Protein AF-A0A3D0WU47-F1 (afdb_monomer_lite)

pLDDT: mean 79.43, std 18.91, range [30.55, 98.56]

Radius of gyration: 17.21 Å; chains: 1; bounding box: 39×37×49 Å

Foldseek 3Di:
DDQEAEDEPVPPPDPDDPHLDPVGEYEYEDEQFPDLADDPPDDPVRGDDLLVLLLVLLVQQLSRYHYHYHFHADPVRHTDPSVVVSVVSNVVVCVPCVVQRPPWHHDDDPQDDPDSQWGWTDDDPDIDTHGSDDDPDDDDGPDDPDDDD

Structure (mmCIF, N/CA/C/O backbone):
data_AF-A0A3D0WU47-F1
#
_entry.id   AF-A0A3D0WU47-F1
#
loop_
_atom_site.group_PDB
_atom_site.id
_atom_site.type_symbol
_atom_site.label_atom_id
_atom_site.label_alt_id
_atom_site.label_comp_id
_atom_site.label_asym_id
_atom_site.label_entity_id
_atom_site.label_seq_id
_atom_site.pdbx_PDB_ins_code
_atom_site.Cartn_x
_atom_site.Cartn_y
_atom_site.Cartn_z
_atom_site.occupancy
_atom_site.B_iso_or_equiv
_atom_site.auth_seq_id
_atom_site.auth_comp_id
_atom_site.auth_asym_id
_atom_site.auth_atom_id
_atom_site.pdbx_PDB_model_num
ATOM 1 N N . HIS A 1 1 ? -20.116 16.134 -15.506 1.00 36.88 1 HIS A N 1
ATOM 2 C CA . HIS A 1 1 ? -19.238 15.157 -16.181 1.00 36.88 1 HIS A CA 1
ATOM 3 C C . HIS A 1 1 ? -17.800 15.443 -15.769 1.00 36.88 1 HIS A C 1
ATOM 5 O O . HIS A 1 1 ? -17.364 16.568 -15.958 1.00 36.88 1 HIS A O 1
ATOM 11 N N . GLY A 1 2 ? -17.135 14.468 -15.136 1.00 44.38 2 GLY A N 1
ATOM 12 C CA . GLY A 1 2 ? -15.826 14.592 -14.472 1.00 44.38 2 GLY A CA 1
ATOM 13 C C . GLY A 1 2 ? -15.905 13.973 -13.072 1.00 44.38 2 GLY A C 1
ATOM 14 O O . GLY A 1 2 ? -16.300 14.657 -12.139 1.00 44.38 2 GLY A O 1
ATOM 15 N N . GLY A 1 3 ? -15.698 12.654 -12.964 1.00 46.25 3 GLY A N 1
ATOM 16 C CA . GLY A 1 3 ? -16.117 11.844 -11.804 1.00 46.25 3 GLY A CA 1
ATOM 17 C C . GLY A 1 3 ? -15.020 11.423 -10.822 1.00 46.25 3 GLY A C 1
ATOM 18 O O . GLY A 1 3 ? -15.343 10.739 -9.857 1.00 46.25 3 GLY A O 1
ATOM 19 N N . TYR A 1 4 ? -13.762 11.804 -11.056 1.00 46.16 4 TYR A N 1
ATOM 20 C CA . TYR A 1 4 ? -12.628 11.425 -10.211 1.00 46.16 4 TYR A CA 1
ATOM 21 C C . TYR A 1 4 ? -11.625 12.576 -10.139 1.00 46.16 4 TYR A C 1
ATOM 23 O O . TYR A 1 4 ? -11.204 13.092 -11.175 1.00 46.16 4 TYR A O 1
ATOM 31 N N . TYR A 1 5 ? -11.254 12.981 -8.925 1.00 49.59 5 TYR A N 1
ATOM 32 C CA . TYR A 1 5 ? -10.101 13.854 -8.718 1.00 49.59 5 TYR A CA 1
ATOM 33 C C . TYR A 1 5 ? -8.838 12.994 -8.727 1.00 49.59 5 TYR A C 1
ATOM 35 O O . TYR A 1 5 ? -8.703 12.101 -7.891 1.00 49.59 5 TYR A O 1
ATOM 43 N N . THR A 1 6 ? -7.937 13.259 -9.672 1.00 44.03 6 THR A N 1
ATOM 44 C CA . THR A 1 6 ? -6.603 12.655 -9.709 1.00 44.03 6 THR A CA 1
ATOM 45 C C . THR A 1 6 ? -5.632 13.582 -8.989 1.00 44.03 6 THR A C 1
ATOM 47 O O . THR A 1 6 ? -5.461 14.727 -9.408 1.00 44.03 6 THR A O 1
ATOM 50 N N . THR A 1 7 ? -5.000 13.115 -7.914 1.00 50.22 7 THR A N 1
ATOM 51 C CA . THR A 1 7 ? -3.856 13.814 -7.313 1.00 50.22 7 THR A CA 1
ATOM 52 C C . THR A 1 7 ? -2.563 13.259 -7.910 1.00 50.22 7 THR A C 1
ATOM 54 O O . THR A 1 7 ? -2.352 12.047 -7.956 1.00 50.22 7 THR A O 1
ATOM 57 N N . GLU A 1 8 ? -1.700 14.150 -8.395 1.00 46.94 8 GLU A N 1
ATOM 58 C CA . GLU A 1 8 ? -0.338 13.839 -8.833 1.00 46.94 8 GLU A CA 1
ATOM 59 C C . GLU A 1 8 ? 0.639 14.302 -7.735 1.00 46.94 8 GLU A C 1
ATOM 61 O O . GLU A 1 8 ? 0.616 15.463 -7.323 1.00 46.94 8 GLU A O 1
ATOM 66 N N . TYR A 1 9 ? 1.481 13.389 -7.236 1.00 43.12 9 TYR A N 1
ATOM 67 C CA . TYR A 1 9 ? 2.568 13.670 -6.277 1.00 43.12 9 TYR A CA 1
ATOM 68 C C . TYR A 1 9 ? 2.190 14.415 -4.980 1.00 43.12 9 TYR A C 1
ATOM 70 O O . TYR A 1 9 ? 3.026 15.135 -4.438 1.00 43.12 9 TYR A O 1
ATOM 78 N N . ASP A 1 10 ? 0.960 14.284 -4.470 1.00 50.50 10 ASP A N 1
ATOM 79 C CA . ASP A 1 10 ? 0.485 15.080 -3.320 1.00 50.50 10 ASP A CA 1
ATOM 80 C C . ASP A 1 10 ? 0.697 16.609 -3.502 1.00 50.50 10 ASP A C 1
ATOM 82 O O . ASP A 1 10 ? 0.675 17.369 -2.532 1.00 50.50 10 ASP A O 1
ATOM 86 N N . LEU A 1 11 ? 0.867 17.105 -4.740 1.00 38.81 11 LEU A N 1
ATOM 87 C CA . LEU A 1 11 ? 1.036 18.532 -5.045 1.00 38.81 11 LEU A CA 1
ATOM 88 C C . LEU A 1 11 ? -0.318 19.251 -5.040 1.00 38.81 11 LEU A C 1
ATOM 90 O O . LEU A 1 11 ? -0.726 19.900 -5.999 1.00 38.81 11 LEU A O 1
ATOM 94 N N . VAL A 1 12 ? -1.012 19.168 -3.910 1.00 39.22 12 VAL A N 1
ATOM 95 C CA . VAL A 1 12 ? -1.979 20.179 -3.503 1.00 39.22 12 VAL A CA 1
ATOM 96 C C . VAL A 1 12 ? -1.230 21.087 -2.536 1.00 39.22 12 VAL A C 1
ATOM 98 O O . VAL A 1 12 ? -0.915 20.702 -1.413 1.00 39.22 12 VAL A O 1
ATOM 101 N N . HIS A 1 13 ? -0.890 22.295 -2.990 1.00 32.56 13 HIS A N 1
ATOM 102 C CA . HIS A 1 13 ? -0.331 23.376 -2.173 1.00 32.56 13 HIS A CA 1
ATOM 103 C C . HIS A 1 13 ? -1.332 23.874 -1.116 1.00 32.56 13 HIS A C 1
ATOM 105 O O . HIS A 1 13 ? -1.823 24.997 -1.157 1.00 32.56 13 HIS A O 1
ATOM 111 N N . SER A 1 14 ? -1.608 23.028 -0.135 1.00 30.55 14 SER A N 1
ATOM 112 C CA . SER A 1 14 ? -2.148 23.353 1.177 1.00 30.55 14 SER A CA 1
ATOM 113 C C . SER A 1 14 ? -1.996 22.091 2.012 1.00 30.55 14 SER A C 1
ATOM 115 O O . SER A 1 14 ? -2.309 21.013 1.523 1.00 30.55 14 SER A O 1
ATOM 117 N N . GLN A 1 15 ? -1.516 22.200 3.246 1.00 34.34 15 GLN A N 1
ATOM 118 C CA . GLN A 1 15 ? -1.278 21.096 4.185 1.00 34.34 15 GLN A CA 1
ATOM 119 C C . GLN A 1 15 ? -2.562 20.369 4.653 1.00 34.34 15 GLN A C 1
ATOM 121 O O . GLN A 1 15 ? -2.800 20.199 5.846 1.00 34.34 15 GLN A O 1
ATOM 126 N N . GLN A 1 16 ? -3.396 19.934 3.718 1.00 36.62 16 GLN A N 1
ATOM 127 C CA . GLN A 1 16 ? -4.550 19.073 3.887 1.00 36.62 16 GLN A CA 1
ATOM 128 C C . GLN A 1 16 ? -4.613 18.208 2.628 1.00 36.62 16 GLN A C 1
ATOM 130 O O . GLN A 1 16 ? -5.158 18.620 1.607 1.00 36.62 16 GLN A O 1
ATOM 135 N N . GLY A 1 17 ? -4.071 16.987 2.707 1.00 43.38 17 GLY A N 1
ATOM 136 C CA . GLY A 1 17 ? -4.604 15.911 1.873 1.00 43.38 17 GLY A CA 1
ATOM 137 C C . GLY A 1 17 ? -6.121 15.875 2.059 1.00 43.38 17 GLY A C 1
ATOM 138 O O . GLY A 1 17 ? -6.605 16.308 3.111 1.00 43.38 17 GLY A O 1
ATOM 139 N N . ILE A 1 18 ? -6.866 15.431 1.042 1.00 47.00 18 ILE A N 1
ATOM 140 C CA . ILE A 1 18 ? -8.328 15.308 1.116 1.00 47.00 18 ILE A CA 1
ATOM 141 C C . ILE A 1 18 ? -8.631 14.577 2.428 1.00 47.00 18 ILE A C 1
ATOM 143 O O . ILE A 1 18 ? -8.266 13.415 2.577 1.00 47.00 18 ILE A O 1
ATOM 147 N N . GLY A 1 19 ? -9.125 15.316 3.428 1.00 48.53 19 GLY A N 1
ATOM 148 C CA . GLY A 1 19 ? -9.150 14.853 4.813 1.00 48.53 19 GLY A CA 1
ATOM 149 C C . GLY A 1 19 ? -10.093 13.666 4.993 1.00 48.53 19 GLY A C 1
ATOM 150 O O . GLY A 1 19 ? -10.566 13.070 4.030 1.00 48.53 19 GLY A O 1
ATOM 151 N N . ASP A 1 20 ? -10.483 13.377 6.234 1.00 48.59 20 ASP A N 1
ATOM 152 C CA . ASP A 1 20 ? -11.438 12.305 6.582 1.00 48.59 20 ASP A CA 1
ATOM 153 C C . ASP A 1 20 ? -12.817 12.379 5.852 1.00 48.59 20 ASP A C 1
ATOM 155 O O . ASP A 1 20 ? -13.685 11.524 6.059 1.00 48.59 20 ASP A O 1
ATOM 159 N N . AS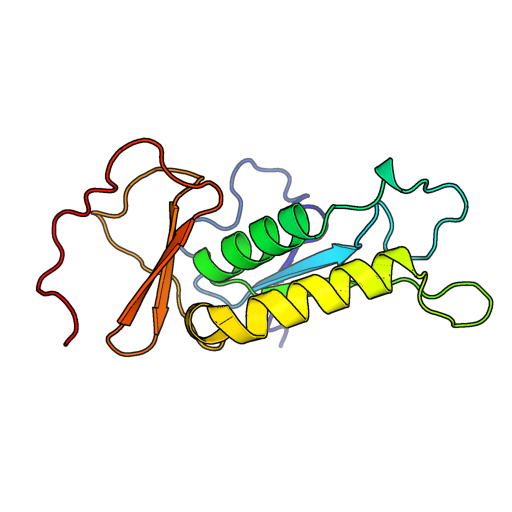N A 1 21 ? -13.036 13.368 4.974 1.00 48.03 21 ASN A N 1
ATOM 160 C CA . ASN A 1 21 ? -14.231 13.605 4.168 1.00 48.03 21 ASN A CA 1
ATOM 161 C C . ASN A 1 21 ? -13.920 13.834 2.678 1.00 48.03 21 ASN A C 1
ATOM 163 O O . ASN A 1 21 ? -14.218 14.890 2.126 1.00 48.03 21 ASN A O 1
ATOM 167 N N . ALA A 1 22 ? -13.382 12.826 1.991 1.00 52.22 22 ALA A N 1
ATOM 168 C CA . ALA A 1 22 ? -13.630 12.724 0.558 1.00 52.22 22 ALA A CA 1
ATOM 169 C C . ALA A 1 22 ? -15.099 12.305 0.352 1.00 52.22 22 ALA A C 1
ATOM 171 O O . ALA A 1 22 ? -15.421 11.119 0.357 1.00 52.22 22 ALA A O 1
ATOM 172 N N . ASP A 1 23 ? -16.012 13.272 0.229 1.00 56.78 23 ASP A N 1
ATOM 173 C CA . ASP A 1 23 ? -17.416 13.004 -0.143 1.00 56.78 23 ASP A CA 1
ATOM 174 C C . ASP A 1 23 ? -17.554 12.590 -1.624 1.00 56.78 23 ASP A C 1
ATOM 176 O O . ASP A 1 23 ? -18.627 12.195 -2.081 1.00 56.78 23 ASP A O 1
ATOM 180 N N . HIS A 1 24 ? -16.441 12.621 -2.365 1.00 65.31 24 HIS A N 1
ATOM 181 C CA . HIS A 1 24 ? -16.336 12.242 -3.766 1.00 65.31 24 HIS A CA 1
ATOM 182 C C . HIS A 1 24 ? -15.224 11.207 -3.992 1.00 65.31 24 HIS A C 1
ATOM 184 O O . HIS A 1 24 ? -14.179 11.288 -3.340 1.00 65.31 24 HIS A O 1
ATOM 190 N N . PRO A 1 25 ? -15.408 10.263 -4.938 1.00 75.75 25 PRO A N 1
ATOM 191 C CA . PRO A 1 25 ? -14.348 9.350 -5.352 1.00 75.75 25 PRO A CA 1
ATOM 192 C C . PRO A 1 25 ? -13.097 10.097 -5.832 1.00 75.75 25 PRO A C 1
ATOM 194 O O . PRO A 1 25 ? -13.185 11.062 -6.597 1.00 75.75 25 PRO A O 1
ATOM 197 N N . TRP A 1 26 ? -11.928 9.623 -5.411 1.00 82.31 26 TRP A N 1
ATOM 198 C CA . TRP A 1 26 ? -10.634 10.182 -5.795 1.00 82.31 26 TRP A CA 1
ATOM 199 C C . TRP A 1 26 ? -9.611 9.071 -6.027 1.00 82.31 26 TRP A C 1
ATOM 201 O O . TRP A 1 26 ? -9.787 7.934 -5.582 1.00 82.31 26 TRP A O 1
ATOM 211 N N . GLU A 1 27 ? -8.554 9.397 -6.755 1.00 82.50 27 GLU A N 1
ATOM 212 C CA . GLU A 1 27 ? -7.497 8.463 -7.114 1.00 82.50 27 GLU A CA 1
ATOM 213 C C . GLU A 1 27 ? -6.141 9.150 -7.016 1.00 82.50 27 GLU A C 1
ATOM 215 O O . GLU A 1 27 ? -5.956 10.263 -7.508 1.00 82.50 27 GLU A O 1
ATOM 220 N N . GLU A 1 28 ? -5.180 8.474 -6.398 1.00 82.19 28 GLU A N 1
ATOM 221 C CA . GLU A 1 28 ? -3.788 8.884 -6.481 1.00 82.19 28 GLU A CA 1
ATOM 222 C C . GLU A 1 28 ? -3.101 8.162 -7.624 1.00 82.19 28 GLU A C 1
ATOM 224 O O . GLU A 1 28 ? -3.043 6.929 -7.640 1.00 82.19 28 GLU A O 1
ATOM 229 N N . SER A 1 29 ? -2.533 8.942 -8.539 1.00 83.31 29 SER A N 1
ATOM 230 C CA . SER A 1 29 ? -1.724 8.437 -9.639 1.00 83.31 29 SER A CA 1
ATOM 231 C C . SER A 1 29 ? -0.253 8.721 -9.380 1.00 83.31 29 SER A C 1
ATOM 233 O O . SER A 1 29 ? 0.116 9.839 -9.011 1.00 83.31 29 SER A O 1
ATOM 235 N N . ARG A 1 30 ? 0.603 7.708 -9.563 1.00 82.12 30 ARG A N 1
ATOM 236 C CA . ARG A 1 30 ? 2.064 7.870 -9.480 1.00 82.12 30 ARG A CA 1
ATOM 237 C C . ARG A 1 30 ? 2.838 6.721 -10.109 1.00 82.12 30 ARG A C 1
ATOM 239 O O . ARG A 1 30 ? 2.355 5.593 -10.186 1.00 82.12 30 ARG A O 1
ATOM 246 N N . GLY A 1 31 ? 4.072 7.008 -10.519 1.00 77.88 31 GLY A N 1
ATOM 247 C CA . GLY A 1 31 ? 5.039 6.003 -10.959 1.00 77.88 31 GLY A CA 1
ATOM 248 C C . GLY A 1 31 ? 5.644 5.185 -9.810 1.00 77.88 31 GLY A C 1
ATOM 249 O O . GLY A 1 31 ? 5.557 5.547 -8.634 1.00 77.88 31 GLY A O 1
ATOM 250 N N . ILE A 1 32 ? 6.289 4.069 -10.167 1.00 78.75 32 ILE A N 1
ATOM 251 C CA . ILE A 1 32 ? 7.106 3.268 -9.235 1.00 78.75 32 ILE A CA 1
ATOM 252 C C . ILE A 1 32 ? 8.412 4.009 -8.881 1.00 78.75 32 ILE A C 1
ATOM 254 O O . ILE A 1 32 ? 8.878 3.911 -7.744 1.00 78.75 32 ILE A O 1
ATOM 258 N N . GLY A 1 33 ? 8.982 4.732 -9.851 1.00 70.62 33 GLY A N 1
ATOM 259 C CA . GLY A 1 33 ? 10.155 5.597 -9.700 1.00 70.62 33 GLY A CA 1
ATOM 260 C C . GLY A 1 33 ? 9.789 7.061 -9.425 1.00 70.62 33 GLY A C 1
ATOM 261 O O . GLY A 1 33 ? 8.700 7.367 -8.938 1.00 70.62 33 GLY A O 1
ATOM 262 N N . THR A 1 34 ? 10.690 7.977 -9.776 1.00 66.88 34 THR A N 1
ATOM 263 C CA . THR A 1 34 ? 10.484 9.438 -9.705 1.00 66.88 34 THR A CA 1
ATOM 264 C C . THR A 1 34 ? 9.821 10.009 -10.963 1.00 66.88 34 THR A C 1
ATOM 266 O O . THR A 1 34 ? 9.472 11.186 -11.008 1.00 66.88 34 THR A O 1
ATOM 269 N N . SER A 1 35 ? 9.644 9.174 -11.988 1.00 58.84 35 SER A N 1
ATOM 270 C CA . SER A 1 35 ? 9.046 9.513 -13.276 1.00 58.84 35 SER A CA 1
ATOM 271 C C . SER A 1 35 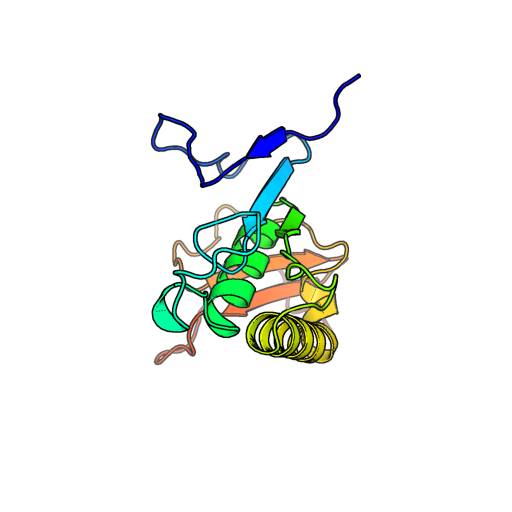? 7.847 8.613 -13.609 1.00 58.84 35 SER A C 1
ATOM 273 O O . SER A 1 35 ? 7.752 7.468 -13.161 1.00 58.84 35 SER A O 1
ATOM 275 N N . TYR A 1 36 ? 6.940 9.125 -14.449 1.00 56.31 36 TYR A N 1
ATOM 276 C CA . TYR A 1 36 ? 5.889 8.326 -15.090 1.00 56.31 36 TYR A CA 1
ATOM 277 C C . TYR A 1 36 ? 6.440 7.475 -16.249 1.00 56.31 36 TYR A C 1
ATOM 279 O O . TYR A 1 36 ? 6.054 6.323 -16.421 1.00 56.31 36 TYR A O 1
ATOM 287 N N . GLY A 1 37 ? 7.361 8.012 -17.051 1.00 44.94 37 GLY A N 1
ATOM 288 C CA . GLY A 1 37 ? 8.019 7.271 -18.133 1.00 44.94 37 GLY A CA 1
ATOM 289 C C . GLY A 1 37 ? 9.309 6.590 -17.676 1.00 44.94 37 GLY A C 1
ATOM 290 O O . GLY A 1 37 ? 9.900 7.000 -16.676 1.00 44.94 37 GLY A O 1
ATOM 291 N N . TYR A 1 38 ? 9.783 5.592 -18.429 1.00 48.31 38 TYR A N 1
ATOM 292 C CA . TYR A 1 38 ? 11.096 4.987 -18.189 1.00 48.31 38 TYR A CA 1
ATOM 293 C C . TYR A 1 38 ? 12.199 6.052 -18.232 1.00 48.31 38 TYR A C 1
ATOM 295 O O . TYR A 1 38 ? 12.412 6.704 -19.258 1.00 48.31 38 TYR A O 1
ATOM 303 N N . ASN A 1 39 ? 12.924 6.209 -17.125 1.00 64.81 39 ASN A N 1
ATOM 304 C CA . ASN A 1 39 ? 14.079 7.088 -17.047 1.00 64.81 39 ASN A CA 1
ATOM 305 C C . ASN A 1 39 ? 15.358 6.253 -16.901 1.00 64.81 39 ASN A C 1
ATOM 307 O O . ASN A 1 39 ? 15.616 5.639 -15.871 1.00 64.81 39 ASN A O 1
ATOM 311 N N . ARG A 1 40 ? 16.195 6.277 -17.944 1.00 59.41 40 ARG A N 1
ATOM 312 C CA . ARG A 1 40 ? 17.467 5.535 -18.011 1.00 59.41 40 ARG A CA 1
ATOM 313 C C . ARG A 1 40 ? 18.502 5.954 -16.955 1.00 59.41 40 ARG A C 1
ATOM 315 O O . ARG A 1 40 ? 19.484 5.246 -16.770 1.00 59.41 40 ARG A O 1
ATOM 322 N N . PHE A 1 41 ? 18.316 7.114 -16.323 1.00 65.75 41 PHE A N 1
ATOM 323 C CA . PHE A 1 41 ? 19.180 7.614 -15.252 1.00 65.75 41 PHE A CA 1
ATOM 324 C C . PHE A 1 41 ? 18.702 7.191 -13.854 1.00 65.75 41 PHE A C 1
ATOM 326 O O . PHE A 1 41 ? 19.418 7.411 -12.880 1.00 65.75 41 PHE A O 1
ATOM 333 N N . GLU A 1 42 ? 17.523 6.569 -13.731 1.00 63.47 42 GLU A N 1
ATOM 334 C CA . GLU A 1 42 ? 17.045 6.036 -12.455 1.00 63.47 42 GLU A CA 1
ATOM 335 C C . GLU A 1 42 ? 17.764 4.730 -12.112 1.00 63.47 42 GLU A C 1
ATOM 337 O O . GLU A 1 42 ? 17.608 3.701 -12.769 1.00 63.47 42 GLU A O 1
ATOM 342 N N . THR A 1 43 ? 18.532 4.761 -11.029 1.00 67.19 43 THR A N 1
ATOM 343 C CA . THR A 1 43 ? 19.017 3.553 -10.348 1.00 67.19 43 THR A CA 1
ATOM 344 C C . THR A 1 43 ? 17.914 2.933 -9.487 1.00 67.19 43 THR A C 1
ATOM 346 O O . THR A 1 43 ? 16.910 3.580 -9.190 1.00 67.19 43 THR A O 1
ATOM 349 N N . THR A 1 44 ? 18.114 1.701 -9.011 1.00 63.22 44 THR A N 1
ATOM 350 C CA . THR A 1 44 ? 17.186 0.996 -8.104 1.00 63.22 44 THR A CA 1
ATOM 351 C C . THR A 1 44 ? 16.806 1.782 -6.848 1.00 63.22 44 THR A C 1
ATOM 353 O O . THR A 1 44 ? 15.730 1.553 -6.313 1.00 63.22 44 THR A O 1
ATOM 356 N N . GLU A 1 45 ? 17.643 2.717 -6.396 1.00 69.25 45 GLU A N 1
ATOM 357 C CA . GLU A 1 45 ? 17.372 3.583 -5.238 1.00 69.25 45 GLU A CA 1
ATOM 358 C C . GLU A 1 45 ? 16.260 4.611 -5.495 1.00 69.25 45 GLU A C 1
ATOM 360 O O . GLU A 1 45 ? 15.614 5.071 -4.558 1.00 69.25 45 GLU A O 1
ATOM 365 N N . HIS A 1 46 ? 16.002 4.940 -6.763 1.00 74.88 46 HIS A N 1
ATOM 366 C CA . HIS A 1 46 ? 14.927 5.848 -7.165 1.00 74.88 46 HIS A CA 1
ATOM 367 C C . HIS A 1 46 ? 13.570 5.143 -7.255 1.00 74.88 46 HIS A C 1
ATOM 369 O O . HIS A 1 46 ? 12.535 5.804 -7.320 1.00 74.88 46 HIS A O 1
ATOM 375 N N . TYR A 1 47 ? 13.565 3.806 -7.261 1.00 80.06 47 TYR A N 1
ATOM 376 C CA . TYR A 1 47 ? 12.353 3.000 -7.275 1.00 80.06 47 TYR A CA 1
ATOM 377 C C . TYR A 1 47 ? 11.893 2.736 -5.851 1.00 80.06 47 TYR A C 1
ATOM 379 O O . TYR A 1 47 ? 12.657 2.270 -5.004 1.00 80.06 47 TYR A O 1
ATOM 387 N N . LEU A 1 48 ? 10.605 2.944 -5.597 1.00 86.62 48 LEU A N 1
ATOM 388 C CA . LEU A 1 48 ? 10.031 2.503 -4.340 1.00 86.62 48 LEU A CA 1
ATOM 389 C C . LEU A 1 48 ? 10.132 0.986 -4.181 1.00 86.62 48 LEU A C 1
ATOM 391 O O . LEU A 1 48 ? 9.927 0.199 -5.111 1.00 86.62 48 LEU A O 1
ATOM 395 N N . SER A 1 49 ? 10.390 0.573 -2.946 1.00 91.75 49 SER A N 1
ATOM 396 C CA . SER A 1 49 ? 10.313 -0.828 -2.550 1.00 91.75 49 SER A CA 1
ATOM 397 C C . SER A 1 49 ? 8.875 -1.356 -2.614 1.00 91.75 49 SER A C 1
ATOM 399 O O . SER A 1 49 ? 7.908 -0.599 -2.483 1.00 91.75 49 SER A O 1
ATOM 401 N N . SER A 1 50 ? 8.726 -2.684 -2.716 1.00 94.50 50 SER A N 1
ATOM 402 C CA . SER A 1 50 ? 7.413 -3.353 -2.688 1.00 94.50 50 SER A CA 1
ATOM 403 C C . SER A 1 50 ? 6.634 -2.960 -1.429 1.00 94.50 50 SER A C 1
ATOM 405 O O . SER A 1 50 ? 5.437 -2.687 -1.485 1.00 94.50 50 SER A O 1
ATOM 407 N N . LYS A 1 51 ? 7.338 -2.849 -0.292 1.00 94.19 51 LYS A N 1
ATOM 408 C CA . LYS A 1 51 ? 6.759 -2.417 0.980 1.00 94.19 51 LYS A CA 1
ATOM 409 C C . LYS A 1 51 ? 6.205 -0.993 0.916 1.00 94.19 51 LYS A C 1
ATOM 411 O O . LYS A 1 51 ? 5.077 -0.786 1.340 1.00 94.19 51 LYS A O 1
ATOM 416 N N . GLN A 1 52 ? 6.969 -0.030 0.402 1.00 93.62 52 GLN A N 1
ATOM 417 C CA . GLN A 1 52 ? 6.504 1.359 0.315 1.00 93.62 52 GLN A CA 1
ATOM 418 C C . GLN A 1 52 ? 5.263 1.479 -0.575 1.00 93.62 52 GLN A C 1
ATOM 420 O O . GLN A 1 52 ? 4.337 2.204 -0.232 1.00 93.62 52 GLN A O 1
ATOM 425 N N . LEU A 1 53 ? 5.205 0.737 -1.684 1.00 95.31 53 LEU A N 1
ATOM 426 C CA . LEU A 1 53 ? 4.031 0.727 -2.562 1.00 95.31 53 LEU A CA 1
ATOM 427 C C . LEU A 1 53 ? 2.797 0.130 -1.878 1.00 95.31 53 LEU A C 1
ATOM 429 O O . LEU A 1 53 ? 1.705 0.673 -2.020 1.00 95.31 53 LEU A O 1
ATOM 433 N N . ILE A 1 54 ? 2.968 -0.947 -1.106 1.00 96.94 54 ILE A N 1
ATOM 434 C CA . ILE A 1 54 ? 1.887 -1.525 -0.296 1.00 96.94 54 ILE A CA 1
ATOM 435 C C . ILE A 1 54 ? 1.437 -0.531 0.778 1.00 96.94 54 ILE A C 1
ATOM 437 O O . ILE A 1 54 ? 0.238 -0.323 0.929 1.00 96.94 54 ILE A O 1
ATOM 441 N N . ASP A 1 55 ? 2.375 0.107 1.485 1.00 95.31 55 ASP A N 1
ATOM 442 C CA . ASP A 1 55 ? 2.073 1.098 2.523 1.00 95.31 55 ASP A CA 1
ATOM 443 C C . ASP A 1 55 ? 1.286 2.292 1.953 1.00 95.31 55 ASP A C 1
ATOM 445 O O . ASP A 1 55 ? 0.401 2.807 2.632 1.00 95.31 55 ASP A O 1
ATOM 449 N N . ILE A 1 56 ? 1.572 2.703 0.712 1.00 94.06 56 ILE A N 1
ATOM 450 C CA . ILE A 1 56 ? 0.819 3.745 -0.002 1.00 94.06 56 ILE A CA 1
ATOM 451 C C . ILE A 1 56 ? -0.566 3.233 -0.390 1.00 94.06 56 ILE A C 1
ATOM 453 O O . ILE A 1 56 ? -1.554 3.882 -0.065 1.00 94.06 56 ILE A O 1
ATOM 457 N N . LEU A 1 57 ? -0.667 2.055 -1.012 1.00 96.38 57 LEU A N 1
ATOM 458 C CA . LEU A 1 57 ? -1.950 1.455 -1.392 1.00 96.38 57 LEU A CA 1
ATOM 459 C C . LEU A 1 57 ? -2.928 1.408 -0.21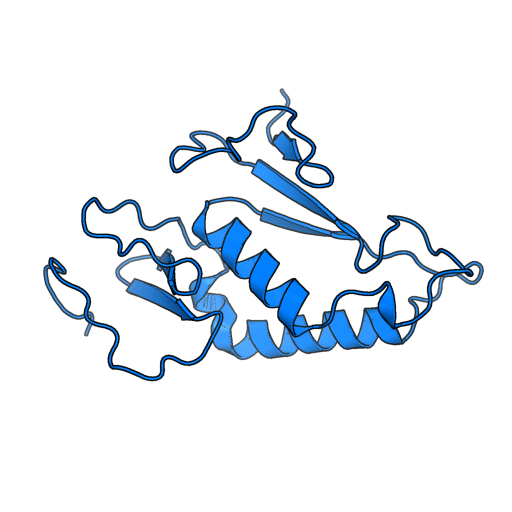0 1.00 96.38 57 LEU A C 1
ATOM 461 O O . LEU A 1 57 ? -4.067 1.859 -0.328 1.00 96.38 57 LEU A O 1
ATOM 465 N N . ILE A 1 58 ? -2.490 0.877 0.934 1.00 96.38 58 ILE A N 1
ATOM 466 C CA . ILE A 1 58 ? -3.360 0.763 2.109 1.00 96.38 58 ILE A CA 1
ATOM 467 C C . ILE A 1 58 ? -3.735 2.131 2.685 1.00 96.38 58 ILE A C 1
ATOM 469 O O . ILE A 1 58 ? -4.826 2.273 3.230 1.00 96.38 58 ILE A O 1
ATOM 473 N N . ASP A 1 59 ? -2.860 3.131 2.557 1.00 93.69 59 ASP A N 1
ATOM 474 C CA . ASP A 1 59 ? -3.119 4.500 2.997 1.00 93.69 59 ASP A CA 1
ATOM 475 C C . ASP A 1 59 ? -4.227 5.147 2.167 1.00 93.69 59 ASP A C 1
ATOM 477 O O . ASP A 1 59 ? -5.209 5.639 2.723 1.00 93.69 59 ASP A O 1
ATOM 481 N N . LYS A 1 60 ? -4.130 5.059 0.835 1.00 93.62 60 LYS A N 1
ATOM 482 C CA . LYS A 1 60 ? -5.141 5.624 -0.068 1.00 93.62 60 LYS A CA 1
ATOM 483 C C . LYS A 1 60 ? -6.490 4.941 0.120 1.00 93.62 60 LYS A C 1
ATOM 485 O O . LYS A 1 60 ? -7.491 5.625 0.319 1.00 93.62 60 LYS A O 1
ATOM 490 N N . VAL A 1 61 ? -6.512 3.612 0.218 1.00 94.94 61 VAL A N 1
ATOM 491 C CA . VAL A 1 61 ? -7.756 2.857 0.440 1.00 94.94 61 VAL A CA 1
ATOM 492 C C . VAL A 1 61 ? -8.378 3.156 1.810 1.00 94.94 61 VAL A C 1
ATOM 494 O O . VAL A 1 61 ? -9.590 3.352 1.902 1.00 94.94 61 VAL A O 1
ATOM 497 N N . ALA A 1 62 ? -7.578 3.277 2.875 1.00 93.56 62 ALA A N 1
ATOM 498 C CA . ALA A 1 62 ? -8.078 3.650 4.204 1.00 93.56 62 ALA A CA 1
ATOM 499 C C . ALA A 1 62 ? -8.668 5.071 4.258 1.00 93.56 62 ALA A C 1
ATOM 501 O O . ALA A 1 62 ? -9.492 5.354 5.130 1.00 93.56 62 ALA A O 1
ATOM 502 N N . ASN A 1 63 ? -8.281 5.937 3.318 1.00 90.69 63 ASN A N 1
ATOM 503 C CA . ASN A 1 63 ? -8.810 7.289 3.132 1.00 90.69 63 ASN A CA 1
ATOM 504 C C . ASN A 1 63 ? -9.861 7.380 2.001 1.00 90.69 63 ASN A C 1
ATOM 506 O O . ASN A 1 63 ? -10.347 8.463 1.680 1.00 90.69 63 ASN A O 1
ATOM 510 N N . GLY A 1 64 ? -10.263 6.244 1.423 1.00 90.50 64 GLY A N 1
ATOM 511 C CA . GLY A 1 64 ? -11.378 6.145 0.473 1.00 90.50 64 GLY A CA 1
ATOM 512 C C . GLY A 1 64 ? -11.000 6.426 -0.976 1.00 90.50 64 GLY A C 1
ATOM 513 O O . GLY A 1 64 ? -11.890 6.618 -1.800 1.00 90.50 64 GLY A O 1
ATOM 514 N N . GLY A 1 65 ? -9.703 6.465 -1.269 1.00 89.69 65 GLY A N 1
ATOM 515 C CA . GLY A 1 65 ? -9.163 6.659 -2.604 1.00 89.69 65 GLY A CA 1
ATOM 516 C C . GLY A 1 65 ? -8.753 5.358 -3.281 1.00 89.69 65 GLY A C 1
ATOM 517 O O . GLY A 1 65 ? -8.509 4.334 -2.636 1.00 89.69 65 GLY A O 1
ATOM 518 N N . ASN A 1 66 ? -8.621 5.437 -4.600 1.00 92.00 66 ASN A N 1
ATOM 519 C CA . ASN A 1 66 ? -7.959 4.425 -5.412 1.00 92.00 66 ASN A CA 1
ATOM 520 C C . ASN A 1 66 ? -6.463 4.723 -5.545 1.00 92.00 66 ASN A C 1
ATOM 522 O O . ASN A 1 66 ? -6.017 5.859 -5.385 1.00 92.00 66 ASN A O 1
ATOM 526 N N . PHE A 1 67 ? -5.693 3.688 -5.870 1.00 93.25 67 PHE A N 1
ATOM 527 C CA . PHE A 1 67 ? -4.271 3.811 -6.154 1.00 93.25 67 PHE A CA 1
ATOM 528 C C . PHE A 1 67 ? -3.978 3.345 -7.578 1.00 93.25 67 PHE A C 1
ATOM 530 O O . PHE A 1 67 ? -4.026 2.147 -7.870 1.00 93.25 67 PHE A O 1
ATOM 537 N N . LEU A 1 68 ? -3.667 4.300 -8.451 1.00 92.00 68 LEU A N 1
ATOM 538 C CA . LEU A 1 68 ? -3.255 4.061 -9.825 1.00 92.00 68 LEU A CA 1
ATOM 539 C C . LEU A 1 68 ? -1.728 4.051 -9.901 1.00 92.00 68 LEU A C 1
ATOM 541 O O . LEU A 1 68 ? -1.064 5.088 -9.936 1.00 92.00 68 LEU A O 1
ATOM 545 N N . LEU A 1 69 ? -1.164 2.845 -9.930 1.00 91.25 69 LEU A N 1
ATOM 546 C CA . LEU A 1 69 ? 0.273 2.652 -10.061 1.00 91.25 69 LEU A CA 1
ATOM 547 C C . LEU A 1 69 ? 0.672 2.599 -11.536 1.00 91.25 69 LEU A C 1
ATOM 549 O O . LEU A 1 69 ? 0.368 1.636 -12.241 1.00 91.25 69 LEU A O 1
ATOM 553 N N . ASN A 1 70 ? 1.387 3.622 -11.987 1.00 87.69 70 ASN A N 1
ATOM 554 C CA . ASN A 1 70 ? 1.865 3.722 -13.355 1.00 87.69 70 ASN A CA 1
ATOM 555 C C . ASN A 1 70 ? 3.184 2.955 -13.563 1.00 87.69 70 ASN A C 1
ATOM 557 O O . ASN A 1 70 ? 4.087 2.984 -12.721 1.00 87.69 70 ASN A O 1
ATOM 561 N N . ILE A 1 71 ? 3.308 2.319 -14.730 1.00 86.12 71 ILE A N 1
ATOM 562 C CA . ILE A 1 71 ? 4.511 1.618 -15.188 1.00 86.12 71 ILE A CA 1
ATOM 563 C C . ILE A 1 71 ? 5.029 2.266 -16.472 1.00 86.12 71 ILE A C 1
ATOM 565 O O . ILE A 1 71 ? 4.250 2.665 -17.332 1.00 86.12 71 ILE A O 1
ATOM 569 N N . GLY A 1 72 ? 6.350 2.348 -16.611 1.00 82.25 72 GLY A N 1
ATOM 570 C CA . GLY A 1 72 ? 6.998 2.866 -17.813 1.00 82.25 72 GLY A CA 1
ATOM 571 C C . GLY A 1 72 ? 7.763 1.754 -18.525 1.00 82.25 72 GLY A C 1
ATOM 572 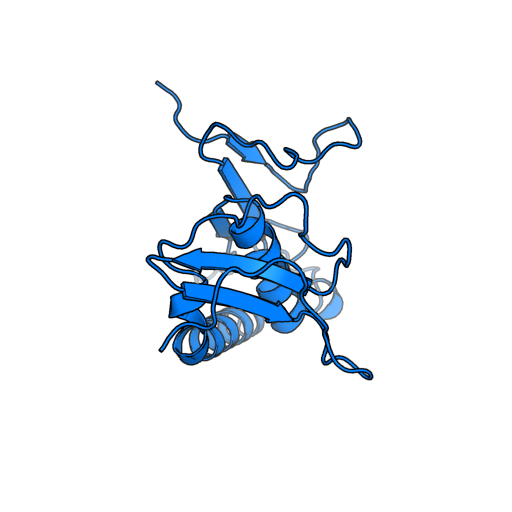O O . GLY A 1 72 ? 8.849 1.411 -18.055 1.00 82.25 72 GLY A O 1
ATOM 573 N N . PRO A 1 73 ? 7.234 1.178 -19.621 1.00 85.50 73 PRO A N 1
ATOM 574 C CA . PRO A 1 73 ? 8.003 0.278 -20.473 1.00 85.50 73 PRO A CA 1
ATOM 575 C C . PRO A 1 73 ? 9.248 0.969 -21.043 1.00 85.50 73 PRO A C 1
ATOM 577 O O . PRO A 1 73 ? 9.264 2.189 -21.230 1.00 85.50 73 PRO A O 1
ATOM 580 N N . ASP A 1 74 ? 10.291 0.193 -21.321 1.00 83.00 74 ASP A N 1
ATOM 581 C CA . ASP A 1 74 ? 11.500 0.683 -21.976 1.00 83.00 74 ASP A CA 1
ATOM 582 C C . ASP A 1 74 ? 11.282 0.947 -23.480 1.00 83.00 74 ASP A C 1
ATOM 584 O O . ASP A 1 74 ? 10.197 0.750 -24.030 1.00 83.00 74 ASP A O 1
ATOM 588 N N . ALA A 1 75 ? 12.332 1.395 -24.173 1.00 84.62 75 ALA A N 1
ATOM 589 C CA . ALA A 1 75 ? 12.271 1.713 -25.603 1.00 84.62 75 ALA A CA 1
ATOM 590 C C . ALA A 1 75 ? 11.928 0.508 -26.503 1.00 84.62 75 ALA A C 1
ATOM 592 O O . ALA A 1 75 ? 11.559 0.699 -27.660 1.00 84.62 75 ALA A O 1
ATOM 593 N N . THR A 1 76 ? 12.050 -0.719 -25.993 1.00 88.50 76 THR A N 1
ATOM 594 C CA . THR A 1 76 ? 11.659 -1.954 -26.688 1.00 88.50 76 THR A CA 1
ATOM 595 C C . THR A 1 76 ? 10.226 -2.383 -26.361 1.00 88.50 76 THR A C 1
ATOM 597 O O . THR A 1 76 ? 9.740 -3.373 -26.901 1.00 88.50 76 THR A O 1
ATOM 600 N N . GLY A 1 77 ? 9.531 -1.629 -25.502 1.00 87.25 77 GLY A N 1
ATOM 601 C CA . GLY A 1 77 ? 8.186 -1.936 -25.024 1.00 87.25 77 GLY A CA 1
ATOM 602 C C . GLY A 1 77 ? 8.156 -2.940 -23.869 1.00 87.25 77 GLY A C 1
ATOM 603 O O . GLY A 1 77 ? 7.074 -3.367 -23.468 1.00 87.25 77 GLY A O 1
ATOM 604 N N . MET A 1 78 ? 9.311 -3.315 -23.313 1.00 90.31 78 MET A N 1
ATOM 605 C CA . MET A 1 78 ? 9.406 -4.278 -22.218 1.00 90.31 78 MET A CA 1
ATOM 606 C C . MET A 1 78 ? 9.292 -3.578 -20.863 1.00 90.31 78 MET A C 1
ATOM 608 O O . MET A 1 78 ? 9.859 -2.510 -20.643 1.00 90.31 78 MET A O 1
ATOM 612 N N . ILE A 1 79 ? 8.575 -4.185 -19.915 1.00 89.38 79 ILE A N 1
ATOM 613 C CA . ILE A 1 79 ? 8.503 -3.666 -18.542 1.00 89.38 79 ILE A CA 1
ATOM 614 C C . ILE A 1 79 ? 9.842 -3.954 -17.842 1.00 89.38 79 ILE A C 1
ATOM 616 O O . ILE A 1 79 ? 10.248 -5.119 -17.803 1.00 89.38 79 ILE A O 1
ATOM 620 N N . PRO A 1 80 ? 10.515 -2.963 -17.230 1.00 88.44 80 PRO A N 1
ATOM 621 C CA . PRO A 1 80 ? 11.748 -3.203 -16.483 1.00 88.44 80 PRO A CA 1
ATOM 622 C C . PRO A 1 80 ? 11.575 -4.257 -15.378 1.00 88.44 80 PRO A C 1
ATOM 624 O O . PRO A 1 80 ? 10.579 -4.248 -14.653 1.00 88.44 80 PRO A O 1
ATOM 627 N N . VAL A 1 81 ? 12.563 -5.144 -15.206 1.00 90.44 81 VAL A N 1
ATOM 628 C CA . VAL A 1 81 ? 12.501 -6.282 -14.258 1.00 90.44 81 VAL A CA 1
ATOM 629 C C . VAL A 1 81 ? 12.165 -5.836 -12.833 1.00 90.44 81 VAL A C 1
ATOM 631 O O . VAL A 1 81 ? 11.336 -6.460 -12.176 1.00 90.44 81 VAL A O 1
ATOM 634 N N . VAL A 1 82 ? 12.733 -4.715 -12.377 1.00 88.00 82 VAL A N 1
ATOM 635 C CA . VAL A 1 82 ? 12.434 -4.158 -11.049 1.00 88.00 82 VAL A CA 1
ATOM 636 C C . VAL A 1 82 ? 10.949 -3.817 -10.893 1.00 88.00 82 VAL A C 1
ATOM 638 O O . VAL A 1 82 ? 10.353 -4.146 -9.873 1.00 88.00 82 VAL A O 1
ATOM 641 N N . MET A 1 83 ? 10.313 -3.225 -11.911 1.00 90.44 83 MET A N 1
ATOM 642 C CA . MET A 1 83 ? 8.881 -2.915 -11.873 1.00 90.44 83 MET A CA 1
ATOM 643 C C . MET A 1 83 ? 8.046 -4.200 -11.859 1.00 90.44 83 MET A C 1
ATOM 645 O O . MET A 1 83 ? 7.084 -4.288 -11.098 1.00 90.44 83 MET A O 1
ATOM 649 N N . GLN A 1 84 ? 8.436 -5.216 -12.641 1.00 93.62 84 GLN A N 1
ATOM 650 C CA . GLN A 1 84 ? 7.768 -6.523 -12.633 1.00 93.62 84 GLN A CA 1
ATOM 651 C C . GLN A 1 84 ? 7.814 -7.171 -11.243 1.00 93.62 84 GLN A C 1
ATOM 653 O O . GLN A 1 84 ? 6.786 -7.631 -10.751 1.00 93.62 84 GLN A O 1
ATOM 658 N N . GLU A 1 85 ? 8.978 -7.162 -10.587 1.00 94.62 85 GLU A N 1
ATOM 659 C CA . GLU A 1 85 ? 9.144 -7.675 -9.223 1.00 94.62 85 GLU A CA 1
ATOM 660 C C . GLU A 1 85 ? 8.190 -6.971 -8.250 1.00 94.62 85 GLU A C 1
ATOM 662 O O . GLU A 1 85 ? 7.443 -7.635 -7.528 1.00 94.62 85 GLU A O 1
ATOM 667 N N . ARG A 1 86 ? 8.131 -5.630 -8.287 1.00 93.88 86 ARG A N 1
ATOM 668 C CA . ARG A 1 86 ? 7.229 -4.847 -7.424 1.00 93.88 86 ARG A CA 1
ATOM 669 C C . ARG A 1 86 ? 5.759 -5.188 -7.654 1.00 93.88 86 ARG A C 1
ATOM 671 O O . ARG A 1 86 ? 5.027 -5.385 -6.686 1.00 93.88 86 ARG A O 1
ATOM 678 N N . LEU A 1 87 ? 5.329 -5.300 -8.910 1.00 95.31 87 LEU A N 1
ATOM 679 C CA . LEU A 1 87 ? 3.952 -5.670 -9.251 1.00 95.31 87 LEU A CA 1
ATOM 680 C C . LEU A 1 87 ? 3.604 -7.081 -8.764 1.00 95.31 87 LEU A C 1
ATOM 682 O O . LEU A 1 87 ? 2.532 -7.290 -8.193 1.00 95.31 87 LEU A O 1
ATOM 686 N N . LEU A 1 88 ? 4.509 -8.043 -8.958 1.00 97.81 88 LEU A N 1
ATOM 687 C CA . LEU A 1 88 ? 4.314 -9.421 -8.510 1.00 97.81 88 LEU A CA 1
ATOM 688 C C . LEU A 1 88 ? 4.227 -9.509 -6.986 1.00 97.81 88 LEU A C 1
ATOM 690 O O . LEU A 1 88 ? 3.388 -10.245 -6.468 1.00 97.81 88 LEU A O 1
ATOM 694 N N . ASP A 1 89 ? 5.048 -8.758 -6.259 1.00 97.69 89 ASP A N 1
ATOM 695 C CA . ASP A 1 89 ? 5.008 -8.721 -4.797 1.00 97.69 89 ASP A CA 1
ATOM 696 C C . ASP A 1 89 ? 3.719 -8.093 -4.263 1.00 97.69 89 ASP A C 1
ATOM 698 O O . ASP A 1 89 ? 3.099 -8.653 -3.355 1.00 97.69 89 ASP A O 1
ATOM 702 N N . ILE A 1 90 ? 3.267 -6.984 -4.860 1.00 97.75 90 ILE A N 1
ATOM 703 C CA . ILE A 1 90 ? 1.965 -6.378 -4.542 1.00 97.75 90 ILE A CA 1
ATOM 704 C C . ILE A 1 90 ? 0.844 -7.389 -4.809 1.00 97.75 90 ILE A C 1
ATOM 706 O O . ILE A 1 90 ? -0.018 -7.592 -3.955 1.00 97.75 90 ILE A O 1
ATOM 710 N N . GLY A 1 91 ? 0.878 -8.080 -5.953 1.00 97.94 91 GLY A N 1
ATOM 711 C CA . GLY A 1 91 ? -0.098 -9.111 -6.304 1.00 97.94 91 GLY A CA 1
ATOM 712 C C . GLY A 1 91 ? -0.123 -10.278 -5.311 1.00 97.94 91 GLY A C 1
ATOM 713 O O . GLY A 1 91 ? -1.195 -10.698 -4.872 1.00 97.94 91 GLY A O 1
ATOM 714 N N . LYS A 1 92 ? 1.048 -10.776 -4.889 1.00 98.56 92 LYS A N 1
ATOM 715 C CA . LYS A 1 92 ? 1.159 -11.812 -3.845 1.00 98.56 92 LYS A CA 1
ATOM 716 C C . LYS A 1 92 ? 0.573 -11.333 -2.518 1.00 98.56 92 LYS A C 1
ATOM 718 O O . LYS A 1 92 ? -0.148 -12.087 -1.869 1.00 98.56 92 LYS A O 1
ATOM 723 N N . TRP A 1 93 ? 0.851 -10.091 -2.124 1.00 98.25 93 TRP A N 1
ATOM 724 C CA . TRP A 1 93 ? 0.314 -9.515 -0.893 1.00 98.25 93 TRP A CA 1
ATOM 725 C C . TRP A 1 93 ? -1.212 -9.350 -0.954 1.00 98.25 93 TRP A C 1
ATOM 727 O O . TRP A 1 93 ? -1.908 -9.717 -0.005 1.00 98.25 93 TRP A O 1
ATOM 737 N N . LEU A 1 94 ? -1.745 -8.883 -2.087 1.00 98.44 94 LEU A N 1
ATOM 738 C CA . LEU A 1 94 ? -3.184 -8.746 -2.337 1.00 98.44 94 LEU A CA 1
ATOM 739 C C . LEU A 1 94 ? -3.909 -10.091 -2.380 1.00 98.44 94 LEU A C 1
ATOM 741 O O . LEU A 1 94 ? -5.059 -10.170 -1.963 1.00 98.44 94 LEU A O 1
ATOM 745 N N . LYS A 1 95 ? -3.251 -11.173 -2.806 1.00 98.38 95 LYS A N 1
ATOM 746 C CA . LYS A 1 95 ? -3.843 -12.518 -2.751 1.00 98.38 95 LYS A CA 1
ATOM 747 C C . LYS A 1 95 ? -4.214 -12.935 -1.322 1.00 98.38 95 LYS A C 1
ATOM 749 O O . LYS A 1 95 ? -5.167 -13.684 -1.141 1.00 98.38 95 LYS A O 1
ATOM 754 N N . VAL A 1 96 ? -3.470 -12.455 -0.325 1.00 98.00 96 VAL A N 1
ATOM 755 C CA . VAL A 1 96 ? -3.716 -12.745 1.096 1.00 98.00 96 VAL A CA 1
ATOM 756 C C . VAL A 1 96 ? -4.609 -11.682 1.740 1.00 98.00 96 VAL A C 1
ATOM 758 O O . VAL A 1 96 ? -5.527 -12.019 2.479 1.00 98.00 96 VAL A O 1
ATOM 761 N N . ASN A 1 97 ? -4.360 -10.400 1.457 1.00 97.94 97 ASN A N 1
ATOM 762 C CA . ASN A 1 97 ? -4.960 -9.273 2.186 1.00 97.94 97 ASN A CA 1
ATOM 763 C C . ASN A 1 97 ? -6.041 -8.522 1.393 1.00 97.94 97 ASN A C 1
ATOM 765 O O . ASN A 1 97 ? -6.612 -7.553 1.887 1.00 97.94 97 ASN A O 1
ATOM 769 N N . GLY A 1 98 ? -6.328 -8.944 0.161 1.00 97.81 98 GLY A N 1
ATOM 770 C CA . GLY A 1 98 ? -7.179 -8.215 -0.779 1.00 97.81 98 GLY A CA 1
ATOM 771 C C . GLY A 1 98 ? -8.614 -8.022 -0.303 1.00 97.81 98 GLY A C 1
ATOM 772 O O . GLY A 1 98 ? -9.260 -7.066 -0.718 1.00 97.81 98 GLY A O 1
ATOM 773 N N . ASP A 1 99 ? -9.111 -8.860 0.607 1.00 97.75 99 ASP A N 1
ATOM 774 C CA . ASP A 1 99 ? -10.449 -8.687 1.177 1.00 97.75 99 ASP A CA 1
ATOM 775 C C . ASP A 1 99 ? -10.584 -7.391 2.001 1.00 97.75 99 ASP A C 1
ATOM 777 O O . ASP A 1 99 ? -11.629 -6.745 1.966 1.00 97.75 99 ASP A O 1
ATOM 781 N N . ALA A 1 100 ? -9.494 -6.951 2.643 1.00 97.56 100 ALA A N 1
ATOM 782 C CA . ALA A 1 100 ? -9.412 -5.673 3.351 1.00 97.56 100 ALA A CA 1
ATOM 783 C C . ALA A 1 100 ? -9.272 -4.461 2.411 1.00 97.56 100 ALA A C 1
ATOM 785 O O . ALA A 1 100 ? -9.290 -3.323 2.879 1.00 97.56 100 ALA A O 1
ATOM 786 N N . ILE A 1 101 ? -9.091 -4.693 1.106 1.00 98.06 101 ILE A N 1
ATOM 787 C CA . ILE A 1 101 ? -8.780 -3.672 0.102 1.00 98.06 101 ILE A CA 1
ATOM 788 C C . ILE A 1 101 ? -9.946 -3.521 -0.872 1.00 98.06 101 ILE A C 1
ATOM 790 O O . ILE A 1 101 ? -10.607 -2.481 -0.905 1.00 98.06 101 ILE A O 1
ATOM 794 N N . TYR A 1 102 ? -10.242 -4.571 -1.636 1.00 97.31 102 TYR A N 1
ATOM 795 C CA . TYR A 1 102 ? -11.240 -4.544 -2.697 1.00 97.31 102 TYR A CA 1
ATOM 796 C C . TYR A 1 102 ? -12.650 -4.324 -2.147 1.00 97.31 102 TYR A C 1
ATOM 798 O O . TYR A 1 102 ? -13.131 -5.091 -1.307 1.00 97.31 102 TYR A O 1
ATOM 806 N N . PHE A 1 103 ? -13.331 -3.304 -2.681 1.00 95.75 103 PHE A N 1
ATOM 807 C CA . PHE A 1 103 ? -14.680 -2.876 -2.279 1.00 95.75 103 PHE A CA 1
ATOM 808 C C . PHE A 1 103 ? -14.811 -2.506 -0.795 1.00 95.75 103 PHE A C 1
ATOM 810 O O . PHE A 1 103 ? -15.920 -2.456 -0.258 1.00 95.75 103 PHE A O 1
ATOM 817 N N . SER A 1 104 ? -13.688 -2.257 -0.123 1.00 96.31 104 SER A N 1
ATOM 818 C CA . SER A 1 104 ? -13.695 -1.742 1.237 1.00 96.31 104 SER A CA 1
ATOM 819 C C . SER A 1 104 ? -14.016 -0.244 1.249 1.00 96.31 104 SER A C 1
ATOM 821 O O . SER A 1 104 ? -14.038 0.427 0.217 1.00 96.31 104 SER A O 1
ATOM 823 N N . GLN A 1 105 ? -14.338 0.270 2.427 1.00 93.81 105 GLN A N 1
ATOM 824 C CA . GLN A 1 105 ? -14.649 1.672 2.675 1.00 93.81 105 GLN A CA 1
ATOM 825 C C . GLN A 1 105 ? -13.848 2.165 3.884 1.00 93.81 105 GLN A C 1
ATOM 827 O O . GLN A 1 105 ? -13.562 1.365 4.781 1.00 93.81 105 GLN A O 1
ATOM 832 N N . PRO A 1 106 ? -13.555 3.470 3.989 1.00 93.00 106 PRO A N 1
ATOM 833 C CA . PRO A 1 106 ? -12.958 4.042 5.191 1.00 93.00 106 PRO A CA 1
ATOM 834 C C . PRO A 1 106 ? -13.788 3.756 6.440 1.00 93.00 106 PRO A C 1
ATOM 836 O O . PRO A 1 106 ? -15.026 3.831 6.431 1.00 93.00 106 PRO A O 1
ATOM 839 N N . TRP A 1 107 ? -13.107 3.474 7.550 1.00 91.81 107 TRP A N 1
ATOM 840 C CA . TRP A 1 107 ? -13.755 3.413 8.854 1.00 91.81 107 TRP A CA 1
ATOM 841 C C . TRP A 1 107 ? -13.758 4.793 9.521 1.00 91.81 107 TRP A C 1
ATOM 843 O O . TRP A 1 107 ? -12.807 5.191 10.193 1.00 91.81 107 TRP A O 1
ATOM 853 N N . LYS A 1 108 ? -14.864 5.524 9.346 1.00 86.25 108 LYS A N 1
ATOM 854 C CA . LYS A 1 108 ? -15.108 6.810 10.011 1.00 86.25 108 LYS A CA 1
ATOM 855 C C . LYS A 1 108 ? -15.672 6.562 11.415 1.00 86.25 108 LYS A C 1
ATOM 857 O O . LYS A 1 108 ? -16.851 6.245 11.564 1.00 86.25 108 LYS A O 1
ATOM 862 N N . SER A 1 109 ? -14.825 6.656 12.439 1.00 84.88 109 SER A N 1
ATOM 863 C CA . SER A 1 109 ? -15.208 6.472 13.845 1.00 84.88 109 SER A CA 1
ATOM 864 C C . SER A 1 109 ? -14.540 7.527 14.727 1.00 84.88 109 SER A C 1
ATOM 866 O O . SER A 1 109 ? -13.331 7.724 14.596 1.00 84.88 109 SER A O 1
ATOM 868 N N . PRO A 1 110 ? -15.267 8.157 15.671 1.00 81.56 110 PRO A N 1
ATOM 869 C CA . PRO A 1 110 ? -14.666 9.096 16.621 1.00 81.56 110 PRO A CA 1
ATOM 870 C C . PRO A 1 110 ? -13.642 8.419 17.545 1.00 81.56 110 PRO A C 1
ATOM 872 O O . PRO A 1 110 ? -12.761 9.083 18.078 1.00 81.56 110 PRO A O 1
ATOM 875 N N . ASN A 1 111 ? -13.727 7.092 17.695 1.00 81.62 111 ASN A N 1
ATOM 876 C CA . ASN A 1 111 ? -12.817 6.293 18.517 1.00 81.62 111 ASN A CA 1
ATOM 877 C C . ASN A 1 111 ? -11.633 5.721 17.716 1.00 81.62 111 ASN A C 1
ATOM 879 O O . ASN A 1 111 ? -10.904 4.874 18.229 1.00 81.62 111 ASN A O 1
ATOM 883 N N . ARG A 1 112 ? -11.449 6.125 16.449 1.00 83.31 112 ARG A N 1
ATOM 884 C CA . ARG A 1 112 ? -10.313 5.681 15.629 1.00 83.31 112 ARG A CA 1
ATOM 885 C C . ARG A 1 112 ? -9.002 6.154 16.281 1.00 83.31 112 ARG A C 1
ATOM 887 O O . ARG A 1 112 ? -8.826 7.361 16.462 1.00 83.31 112 ARG A O 1
ATOM 894 N N . PRO A 1 113 ? -8.060 5.250 16.613 1.00 84.19 113 PRO A N 1
ATOM 895 C CA . PRO A 1 113 ? -6.760 5.654 17.133 1.00 84.19 113 PRO A CA 1
ATOM 896 C C . PRO A 1 113 ? -6.008 6.528 16.128 1.00 84.19 113 PRO A C 1
ATOM 898 O O . PRO A 1 113 ? -5.919 6.192 14.946 1.00 84.19 113 PRO A O 1
ATOM 901 N N . LYS A 1 114 ? -5.412 7.624 16.605 1.00 81.31 114 LYS A N 1
ATOM 902 C CA . LYS A 1 114 ? -4.523 8.471 15.801 1.00 81.31 114 LYS A CA 1
ATOM 903 C C . LYS A 1 114 ? -3.118 7.866 15.786 1.00 81.31 114 LYS A C 1
ATOM 905 O O . LYS A 1 114 ? -2.285 8.205 16.621 1.00 81.31 114 LYS A O 1
ATOM 910 N N . ASN A 1 115 ? -2.879 6.923 14.878 1.00 86.06 115 ASN A N 1
ATOM 911 C CA . ASN A 1 115 ? -1.575 6.294 14.681 1.00 86.06 115 ASN A CA 1
ATOM 912 C C . ASN A 1 115 ? -1.360 6.000 13.191 1.00 86.06 115 ASN A C 1
ATOM 914 O O . ASN A 1 115 ? -2.087 5.207 12.607 1.00 86.06 115 ASN A O 1
ATOM 918 N N . GLU A 1 116 ? -0.335 6.607 12.597 1.00 84.06 116 GLU A N 1
ATOM 919 C CA . GLU A 1 116 ? 0.003 6.475 11.169 1.00 84.06 116 GLU A CA 1
ATOM 920 C C . GLU A 1 116 ? 0.330 5.038 10.726 1.00 84.06 116 GLU A C 1
ATOM 922 O O . GLU A 1 116 ? 0.243 4.712 9.542 1.00 84.06 116 GLU A O 1
ATOM 927 N N . ASN A 1 117 ? 0.694 4.167 11.674 1.00 90.44 117 ASN A N 1
ATOM 928 C CA . ASN A 1 117 ? 0.999 2.764 11.414 1.00 90.44 117 ASN A CA 1
ATOM 929 C C . ASN A 1 117 ? -0.236 1.859 11.489 1.00 90.44 117 ASN A C 1
ATOM 931 O O . ASN A 1 117 ? -0.118 0.682 11.153 1.00 90.44 117 ASN A O 1
ATOM 935 N N . LEU A 1 118 ? -1.383 2.375 11.949 1.00 92.38 118 LEU A N 1
ATOM 936 C CA . LEU A 1 118 ? -2.646 1.649 12.084 1.00 92.38 118 LEU A CA 1
ATOM 937 C C . LEU A 1 118 ? -3.694 2.281 11.169 1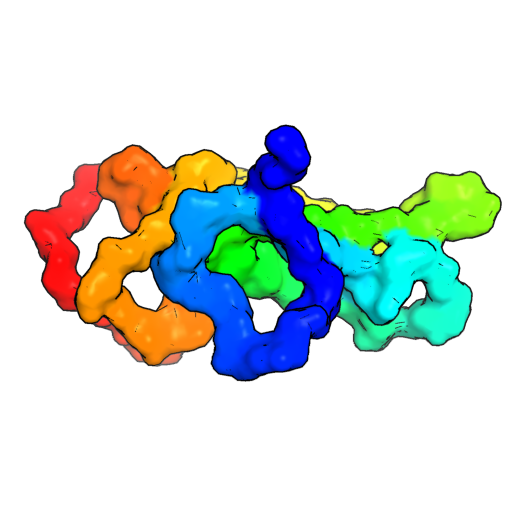.00 92.38 118 LEU A C 1
ATOM 939 O O . LEU A 1 118 ? -4.260 3.338 11.454 1.00 92.38 118 LEU A O 1
ATOM 943 N N . LEU A 1 119 ? -3.980 1.593 10.075 1.00 94.19 119 LEU A N 1
ATOM 944 C CA . LEU A 1 119 ? -4.996 1.981 9.113 1.00 94.19 119 LEU A CA 1
ATOM 945 C C . LEU A 1 119 ? -6.208 1.063 9.221 1.00 94.19 119 LEU A C 1
ATOM 947 O O . LEU A 1 119 ? -6.112 -0.067 9.698 1.00 94.19 119 LEU A O 1
ATOM 951 N N . PHE A 1 120 ? -7.363 1.569 8.801 1.00 94.38 120 PHE A N 1
ATOM 952 C CA . PHE A 1 120 ? -8.633 0.889 9.009 1.00 94.38 120 PHE A CA 1
ATOM 953 C C . PHE A 1 120 ? -9.488 0.965 7.759 1.00 94.38 120 PHE A C 1
ATOM 955 O O . PHE A 1 120 ? -9.741 2.049 7.232 1.00 94.38 120 PHE A O 1
ATOM 962 N N . THR A 1 121 ? -9.991 -0.187 7.346 1.00 95.50 121 THR A N 1
ATOM 963 C CA . THR A 1 121 ? -10.995 -0.312 6.294 1.00 95.50 121 THR A CA 1
ATOM 964 C C . THR A 1 121 ? -12.140 -1.168 6.815 1.00 95.50 121 THR A C 1
ATOM 966 O O . THR A 1 121 ? -11.985 -1.968 7.739 1.00 95.50 121 THR A O 1
ATOM 969 N N . ARG A 1 122 ? -13.329 -0.995 6.250 1.00 94.25 122 ARG A N 1
ATOM 970 C CA . ARG A 1 122 ? -14.500 -1.817 6.555 1.00 94.25 122 ARG A CA 1
ATOM 971 C C . ARG A 1 122 ? -15.093 -2.379 5.280 1.00 94.25 122 ARG A C 1
ATOM 973 O O . ARG A 1 122 ? -15.119 -1.702 4.254 1.00 94.25 122 ARG A O 1
ATOM 980 N N . LYS A 1 123 ? -15.621 -3.592 5.358 1.00 94.88 123 LYS A N 1
ATOM 981 C CA . LYS A 1 123 ? -16.345 -4.228 4.257 1.00 94.88 123 LYS A CA 1
ATOM 982 C C . LYS A 1 123 ? -17.422 -5.129 4.836 1.00 94.88 123 LYS A C 1
ATOM 984 O O . LYS A 1 123 ? -17.137 -6.002 5.652 1.00 94.88 123 LYS A O 1
ATOM 989 N N . GLY A 1 124 ? -18.672 -4.890 4.445 1.00 90.19 124 GLY A N 1
ATOM 990 C CA . GLY A 1 124 ? -19.815 -5.541 5.085 1.00 90.19 124 GLY A CA 1
ATOM 991 C C . GLY A 1 124 ? -19.819 -5.297 6.600 1.00 90.19 124 GLY A C 1
ATOM 992 O O . GLY A 1 124 ? -19.715 -4.154 7.042 1.00 90.19 124 GLY A O 1
ATOM 993 N N . GLY A 1 125 ? -19.923 -6.373 7.385 1.00 89.12 125 GLY A N 1
ATOM 994 C CA . GLY A 1 125 ? -19.857 -6.335 8.853 1.00 89.12 125 GLY A CA 1
ATOM 995 C C . GLY A 1 125 ? -18.442 -6.390 9.444 1.00 89.12 125 GLY A C 1
ATOM 996 O O . GLY A 1 125 ? -18.304 -6.326 10.663 1.00 89.12 125 GLY A O 1
ATOM 997 N N . ASN A 1 126 ? -17.403 -6.504 8.611 1.00 91.81 126 ASN A N 1
ATOM 998 C CA . ASN A 1 126 ? -16.027 -6.694 9.061 1.00 91.81 126 ASN A CA 1
ATOM 999 C C . ASN A 1 126 ? -15.272 -5.363 9.143 1.00 91.81 126 ASN A C 1
ATOM 1001 O O . ASN A 1 126 ? -15.360 -4.520 8.242 1.00 91.81 126 ASN A O 1
ATOM 1005 N N . LEU A 1 127 ? -14.486 -5.211 10.209 1.00 92.88 127 LEU A N 1
ATOM 1006 C CA . LEU A 1 127 ? -13.488 -4.157 10.371 1.00 92.88 127 LEU A CA 1
ATOM 1007 C C . LEU A 1 127 ? -12.099 -4.779 10.218 1.00 92.88 127 LEU A C 1
ATOM 1009 O O . LEU A 1 127 ? -11.751 -5.696 10.960 1.00 92.88 127 LEU A O 1
ATOM 1013 N N . TYR A 1 128 ? -11.305 -4.255 9.292 1.00 95.19 128 TYR A N 1
ATOM 1014 C CA . TYR A 1 128 ? -9.930 -4.679 9.062 1.00 95.19 128 TYR A CA 1
ATOM 1015 C C . TYR A 1 128 ? -8.975 -3.648 9.652 1.00 95.19 128 TYR A C 1
ATOM 1017 O O . TYR A 1 128 ? -9.202 -2.439 9.563 1.00 95.19 128 TYR A O 1
ATOM 1025 N N . ILE A 1 129 ? -7.891 -4.145 10.240 1.00 94.38 129 ILE A N 1
ATOM 1026 C CA . ILE A 1 129 ? -6.807 -3.333 10.788 1.00 94.38 129 ILE A CA 1
ATOM 1027 C C . ILE A 1 129 ? -5.565 -3.638 9.957 1.00 94.38 129 ILE A C 1
ATOM 1029 O O . ILE A 1 129 ? -5.075 -4.766 9.949 1.00 94.38 129 ILE A O 1
ATOM 1033 N N . LEU A 1 130 ? -5.069 -2.632 9.249 1.00 95.06 130 LEU A N 1
ATOM 1034 C CA . LEU A 1 130 ? -3.915 -2.717 8.364 1.00 95.06 130 LEU A CA 1
ATOM 1035 C C . LEU A 1 130 ? -2.714 -2.080 9.066 1.00 95.06 130 LEU A C 1
ATOM 1037 O O . LEU A 1 130 ? -2.735 -0.899 9.415 1.00 95.06 130 LEU A O 1
ATOM 1041 N N . LEU A 1 131 ? -1.669 -2.873 9.297 1.00 94.00 131 LEU A N 1
ATOM 1042 C CA . LEU A 1 131 ? -0.490 -2.459 10.054 1.00 94.00 131 LEU A CA 1
ATOM 1043 C C . LEU A 1 131 ? 0.686 -2.198 9.109 1.00 94.00 131 LEU A C 1
ATOM 1045 O O . LEU A 1 131 ? 1.223 -3.139 8.528 1.00 94.00 131 LEU A O 1
ATOM 1049 N N . LYS A 1 132 ? 1.148 -0.942 9.008 1.00 92.19 132 LYS A N 1
ATOM 1050 C CA . LYS A 1 132 ? 2.387 -0.609 8.263 1.00 92.19 132 LYS A CA 1
ATOM 1051 C C . LYS A 1 132 ? 3.629 -1.180 8.948 1.00 92.19 132 LYS A C 1
ATOM 1053 O O . LYS A 1 132 ? 4.643 -1.461 8.305 1.00 92.19 132 LYS A O 1
ATOM 1058 N N . LYS A 1 133 ? 3.563 -1.360 10.267 1.00 91.06 133 LYS A N 1
ATOM 1059 C CA . LYS A 1 133 ? 4.644 -1.901 11.088 1.00 91.06 133 LYS A CA 1
ATOM 1060 C C . LYS A 1 133 ? 4.077 -2.834 12.141 1.00 91.06 133 LYS A C 1
ATOM 1062 O O . LYS A 1 133 ? 3.073 -2.519 12.775 1.00 91.06 133 LYS A O 1
ATOM 1067 N N . TRP A 1 134 ? 4.762 -3.953 12.357 1.00 89.44 134 TRP A N 1
ATOM 1068 C CA . TRP A 1 134 ? 4.390 -4.868 13.424 1.00 89.44 134 TRP A CA 1
ATOM 1069 C C . TRP A 1 134 ? 4.502 -4.167 14.788 1.00 89.44 134 TRP A C 1
ATOM 1071 O O . TRP A 1 134 ? 5.553 -3.581 15.089 1.00 89.44 134 TRP A O 1
ATOM 1081 N N . PRO A 1 135 ? 3.439 -4.170 15.605 1.00 87.00 135 PRO A N 1
ATOM 1082 C CA . PRO A 1 135 ? 3.433 -3.445 16.860 1.00 87.00 135 PRO A CA 1
ATOM 1083 C C . PRO A 1 135 ? 4.296 -4.174 17.899 1.00 87.00 135 PRO A C 1
ATOM 1085 O O . PRO A 1 135 ? 4.315 -5.401 17.973 1.00 87.00 135 PRO A O 1
ATOM 1088 N N . LYS A 1 136 ? 5.025 -3.407 18.718 1.00 89.62 136 LYS A N 1
ATOM 1089 C CA . LYS A 1 136 ? 5.811 -3.948 19.846 1.00 89.62 136 LYS A CA 1
ATOM 1090 C C . LYS A 1 136 ? 4.975 -4.149 21.111 1.00 89.62 136 LYS A C 1
ATOM 1092 O O . LYS A 1 136 ? 5.384 -4.871 22.011 1.00 89.62 136 LYS A O 1
ATOM 1097 N N . THR A 1 137 ? 3.830 -3.483 21.180 1.00 88.38 137 THR A N 1
ATOM 1098 C CA . THR A 1 137 ? 2.876 -3.536 22.288 1.00 88.38 137 THR A CA 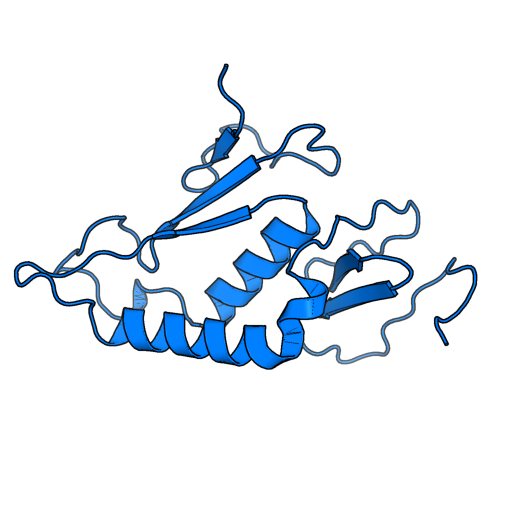1
ATOM 1099 C C . THR A 1 137 ? 1.502 -3.923 21.746 1.00 88.38 137 THR A C 1
ATOM 1101 O O . THR A 1 137 ? 1.235 -3.678 20.569 1.00 88.38 137 THR A O 1
ATOM 1104 N N . PRO A 1 138 ? 0.605 -4.489 22.568 1.00 87.88 138 PRO A N 1
ATOM 1105 C CA . PRO A 1 138 ? -0.751 -4.795 22.129 1.00 87.88 138 PRO A CA 1
ATOM 1106 C C . PRO A 1 138 ? -1.466 -3.567 21.549 1.00 87.88 138 PRO A C 1
ATOM 1108 O O . PRO A 1 138 ? -1.381 -2.467 22.098 1.00 87.88 138 PRO A O 1
ATOM 1111 N N . VAL A 1 139 ? -2.184 -3.765 20.443 1.00 84.50 139 VAL A N 1
ATOM 1112 C CA . VAL A 1 139 ? -3.095 -2.761 19.884 1.00 84.50 139 VAL A CA 1
ATOM 1113 C C . VAL A 1 139 ? -4.432 -2.887 20.607 1.00 84.50 139 VAL A C 1
ATOM 1115 O O . VAL A 1 139 ? -5.081 -3.927 20.526 1.00 84.50 139 VAL A O 1
ATOM 1118 N N . ILE A 1 140 ? -4.840 -1.834 21.315 1.00 84.75 140 ILE A N 1
ATOM 1119 C CA . ILE A 1 140 ? -6.098 -1.798 22.067 1.00 84.75 140 ILE A CA 1
ATOM 1120 C C . ILE A 1 140 ? -7.085 -0.904 21.316 1.00 84.75 140 ILE A C 1
ATOM 1122 O O . ILE A 1 140 ? -6.839 0.289 21.149 1.00 84.75 140 ILE A O 1
ATOM 1126 N N . LEU A 1 141 ? -8.205 -1.481 20.874 1.00 81.69 141 LEU A N 1
ATOM 1127 C CA . LEU A 1 141 ? -9.321 -0.743 20.282 1.00 81.69 141 LEU A CA 1
ATOM 1128 C C . LEU A 1 141 ? -10.470 -0.656 21.279 1.00 81.69 141 LEU A C 1
ATOM 1130 O O . LEU A 1 141 ? -10.978 -1.674 21.746 1.00 81.69 141 LEU A O 1
ATOM 1134 N N . THR A 1 142 ? -10.894 0.563 21.590 1.00 82.38 142 THR A N 1
ATOM 1135 C CA . THR A 1 142 ? -12.030 0.825 22.476 1.00 82.38 142 THR A CA 1
ATOM 1136 C C . THR A 1 142 ? -13.272 1.200 21.667 1.00 82.38 142 THR A C 1
ATOM 1138 O O . THR A 1 142 ? -13.193 1.656 20.526 1.00 82.38 142 THR A O 1
ATOM 1141 N N . GLY A 1 143 ? -14.456 0.987 22.247 1.00 77.06 143 GLY A N 1
ATOM 1142 C CA . GLY A 1 143 ? -15.716 1.441 21.650 1.00 77.06 143 GLY A CA 1
ATOM 1143 C C . GLY A 1 143 ? -16.232 0.615 20.464 1.00 77.06 143 GLY A C 1
ATOM 1144 O O . GLY A 1 143 ? -17.107 1.088 19.739 1.00 77.06 143 GLY A O 1
ATOM 1145 N N . LEU A 1 144 ? -15.733 -0.609 20.261 1.00 77.75 144 LEU A N 1
ATOM 1146 C CA . LEU A 1 144 ? -16.337 -1.572 19.337 1.00 77.75 144 LEU A CA 1
ATOM 1147 C C . LEU A 1 144 ? -17.534 -2.253 20.018 1.00 77.75 144 LEU A C 1
ATOM 1149 O O . LEU A 1 144 ? -17.410 -2.768 21.125 1.00 77.75 144 LEU A O 1
ATOM 1153 N N . LYS A 1 145 ? -18.702 -2.249 19.362 1.00 70.12 145 LYS A N 1
ATOM 1154 C CA . LYS A 1 145 ? -19.961 -2.781 19.926 1.00 70.12 145 LYS A CA 1
ATOM 1155 C C . LYS A 1 145 ? -20.054 -4.319 19.927 1.00 70.12 145 LYS A C 1
ATOM 1157 O O . LYS A 1 145 ? -21.024 -4.858 20.447 1.00 70.12 145 LYS A O 1
ATOM 1162 N N . GLY A 1 146 ? -19.066 -5.015 19.369 1.00 64.44 146 GLY A N 1
ATOM 1163 C CA . GLY A 1 146 ? -18.965 -6.475 19.367 1.00 64.44 146 GLY A CA 1
ATOM 1164 C C . GLY A 1 146 ? -17.830 -6.954 18.461 1.00 64.44 146 GLY A C 1
ATOM 1165 O O . GLY A 1 146 ? -17.458 -6.253 17.520 1.00 64.44 146 GLY A O 1
ATOM 1166 N N . ALA A 1 147 ? -17.272 -8.129 18.753 1.00 60.38 147 ALA A N 1
ATOM 1167 C CA . ALA A 1 147 ? -16.383 -8.831 17.832 1.00 60.38 147 ALA A CA 1
ATOM 1168 C C . ALA A 1 147 ? -17.233 -9.550 16.770 1.00 60.38 147 ALA A C 1
ATOM 1170 O O . ALA A 1 147 ? -18.265 -10.135 17.107 1.00 60.38 147 ALA A O 1
ATOM 1171 N N . GLY A 1 148 ? -16.829 -9.473 15.498 1.00 58.84 148 GLY A N 1
ATOM 1172 C CA . GLY A 1 148 ? -17.418 -10.303 14.444 1.00 58.84 148 GLY A CA 1
ATOM 1173 C C . GLY A 1 148 ? -17.282 -11.786 14.804 1.00 58.84 148 GLY A C 1
ATOM 1174 O O . GLY A 1 148 ? -16.321 -12.159 15.475 1.00 58.84 148 GLY A O 1
ATOM 1175 N N . LYS A 1 149 ? -18.279 -12.591 14.424 1.00 47.12 149 LYS A N 1
ATOM 1176 C CA . LYS A 1 149 ? -18.248 -14.048 14.611 1.00 47.12 149 LYS A CA 1
ATOM 1177 C C . LYS A 1 149 ? -17.127 -14.693 13.807 1.00 47.12 149 LYS A C 1
ATOM 1179 O O . LYS A 1 149 ? -16.905 -14.227 12.669 1.00 47.12 149 LYS A O 1
#

Sequence (149 aa):
HGGYYTTEYDLVHSQQGIGDNADHPWEESRGIGTSYGYNRFETTEHYLSSKQLIDILIDKVANGGNFLLNIGPDATGMIPVVMQERLLDIGKWLKVNGDAIYFSQPWKSPNRPKNENLLFTRKGGNLYILLKKWPKTPVILTGLKGAGK

Secondary structure (DSSP, 8-state):
----EEEETT--SSS--S-S---S-EEEEEESSSSSS--TT--GGGSPPHHHHHHHHHHHHHTTEEEEEE----TTSPPPHHHHHHHHHHHHHHHHHGGGTTT-EE---TT----TTEEEEEETTEEEEEESS--SS-------S----